Protein AF-A0A529VJQ7-F1 (afdb_monomer)

Structure (mmCIF, N/CA/C/O backbone):
data_AF-A0A529VJQ7-F1
#
_entry.id   AF-A0A529VJQ7-F1
#
loop_
_atom_site.group_PDB
_atom_site.id
_atom_site.type_symbol
_atom_site.label_atom_id
_atom_site.label_alt_id
_atom_site.label_comp_id
_atom_site.label_asym_id
_atom_site.label_entity_id
_atom_site.label_seq_id
_atom_site.pdbx_PDB_ins_code
_atom_site.Cartn_x
_atom_site.Cartn_y
_atom_site.Cartn_z
_atom_site.occupancy
_atom_site.B_iso_or_equiv
_atom_site.auth_seq_id
_atom_site.auth_comp_id
_atom_site.auth_asym_id
_atom_site.auth_atom_id
_atom_site.pdbx_PDB_model_num
ATOM 1 N N . ALA A 1 1 ? -19.675 -14.697 10.719 1.00 49.12 1 ALA A N 1
ATOM 2 C CA . ALA A 1 1 ? -18.270 -15.157 10.711 1.00 49.12 1 ALA A CA 1
ATOM 3 C C . ALA A 1 1 ? -17.937 -16.164 11.834 1.00 49.12 1 ALA A C 1
ATOM 5 O O . ALA A 1 1 ? -16.767 -16.364 12.108 1.00 49.12 1 ALA A O 1
ATOM 6 N N . ALA A 1 2 ? -18.921 -16.845 12.448 1.00 39.25 2 ALA A N 1
ATOM 7 C CA . ALA A 1 2 ? -18.673 -17.761 13.577 1.00 39.25 2 ALA A CA 1
ATOM 8 C C . ALA A 1 2 ? -19.397 -19.122 13.472 1.00 39.25 2 ALA A C 1
ATOM 10 O O . ALA A 1 2 ? -19.436 -19.858 14.447 1.00 39.25 2 ALA A O 1
ATOM 11 N N . LEU A 1 3 ? -19.986 -19.471 12.319 1.00 45.88 3 LEU A N 1
ATOM 12 C CA . LEU A 1 3 ? -20.864 -20.651 12.215 1.00 45.88 3 LEU A CA 1
ATOM 13 C C . LEU A 1 3 ? -20.315 -21.818 11.373 1.00 45.88 3 LEU A C 1
ATOM 15 O O . LEU A 1 3 ? -20.955 -22.857 11.343 1.00 45.88 3 LEU A O 1
ATOM 19 N N . ASN A 1 4 ? -19.139 -21.699 10.738 1.00 50.97 4 ASN A N 1
ATOM 20 C CA . ASN A 1 4 ? -18.589 -22.745 9.849 1.00 50.97 4 ASN A CA 1
ATOM 21 C C . ASN A 1 4 ? -17.129 -23.136 10.154 1.00 50.97 4 ASN A C 1
ATOM 23 O O . ASN A 1 4 ? -16.397 -23.574 9.267 1.00 50.97 4 ASN A O 1
ATOM 27 N N . LEU A 1 5 ? -16.706 -23.009 11.414 1.00 40.88 5 LEU A N 1
ATOM 28 C CA . LEU A 1 5 ? -15.399 -23.491 11.862 1.00 40.88 5 LEU A CA 1
ATOM 29 C C . LEU A 1 5 ? -15.312 -25.022 11.641 1.00 40.88 5 LEU A C 1
ATOM 31 O O . LEU A 1 5 ? -16.158 -25.744 12.162 1.00 40.88 5 LEU A O 1
ATOM 35 N N . ASN A 1 6 ? -14.292 -25.497 10.906 1.00 50.16 6 ASN A N 1
ATOM 36 C CA . ASN A 1 6 ? -13.908 -26.910 10.640 1.00 50.16 6 ASN A CA 1
ATOM 37 C C . ASN A 1 6 ? -14.260 -27.559 9.287 1.00 50.16 6 ASN A C 1
ATOM 39 O O . ASN A 1 6 ? -14.070 -28.770 9.146 1.00 50.16 6 ASN A O 1
ATOM 43 N N . ARG A 1 7 ? -14.665 -26.831 8.238 1.00 58.25 7 ARG A N 1
ATOM 44 C CA . ARG A 1 7 ? -14.639 -27.463 6.901 1.00 58.25 7 ARG A CA 1
ATOM 45 C C . ARG A 1 7 ? -13.191 -27.620 6.409 1.00 58.25 7 ARG A C 1
ATOM 47 O O . ARG A 1 7 ? -12.420 -26.669 6.521 1.00 58.25 7 ARG A O 1
ATOM 54 N N . PRO A 1 8 ? -12.807 -28.768 5.810 1.00 57.97 8 PRO A N 1
ATOM 55 C CA . PRO A 1 8 ? -11.475 -28.942 5.225 1.00 57.97 8 PRO A CA 1
ATOM 56 C C . PRO A 1 8 ? -11.199 -27.887 4.151 1.00 57.97 8 PRO A C 1
ATOM 58 O O . PRO A 1 8 ? -10.070 -27.440 4.024 1.00 57.97 8 PRO A O 1
ATOM 61 N N . LEU A 1 9 ? -12.239 -27.407 3.461 1.00 62.97 9 LEU A N 1
ATOM 62 C CA . LEU A 1 9 ? -12.174 -26.250 2.567 1.00 62.97 9 LEU A CA 1
ATOM 63 C C . LEU A 1 9 ? -11.726 -24.973 3.278 1.00 62.97 9 LEU A C 1
ATOM 65 O O . LEU A 1 9 ? -10.834 -24.299 2.787 1.00 62.97 9 LEU A O 1
ATOM 69 N N . ASP A 1 10 ? -12.287 -24.664 4.445 1.00 56.00 10 ASP A N 1
ATOM 70 C CA . ASP A 1 10 ? -11.915 -23.468 5.205 1.00 56.00 10 ASP A CA 1
ATOM 71 C C . ASP A 1 10 ? -10.480 -23.595 5.731 1.00 56.00 10 ASP A C 1
ATOM 73 O O . ASP A 1 10 ? -9.709 -22.642 5.713 1.00 56.00 10 ASP A O 1
ATOM 77 N N . ARG A 1 11 ? -10.064 -24.818 6.088 1.00 59.78 11 ARG A N 1
ATOM 78 C CA . ARG A 1 11 ? -8.685 -25.127 6.480 1.00 59.78 11 ARG A CA 1
ATOM 79 C C . ARG A 1 11 ? -7.705 -25.068 5.309 1.00 59.78 11 ARG A C 1
ATOM 81 O O . ARG A 1 11 ? -6.598 -24.601 5.517 1.00 59.78 11 ARG A O 1
ATOM 88 N N . ILE A 1 12 ? -8.094 -25.483 4.103 1.00 65.06 12 ILE A N 1
ATOM 89 C CA . ILE A 1 12 ? -7.295 -25.365 2.871 1.00 65.06 12 ILE A CA 1
ATOM 90 C C . ILE A 1 12 ? -7.207 -23.906 2.425 1.00 65.06 12 ILE A C 1
ATOM 92 O O . ILE A 1 12 ? -6.145 -23.472 2.003 1.00 65.06 12 ILE A O 1
ATOM 96 N N . ILE A 1 13 ? -8.278 -23.125 2.561 1.00 63.88 13 ILE A N 1
ATOM 97 C CA . ILE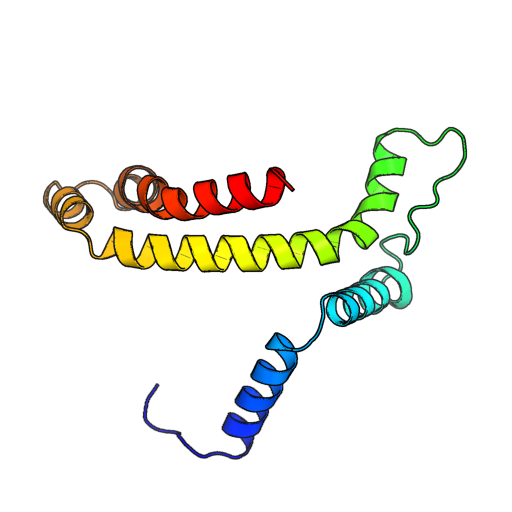 A 1 13 ? -8.271 -21.686 2.274 1.00 63.88 13 ILE A CA 1
ATOM 98 C C . ILE A 1 13 ? -7.407 -20.949 3.303 1.00 63.88 13 ILE A C 1
ATOM 100 O O . ILE A 1 13 ? -6.604 -20.101 2.931 1.00 63.88 13 ILE A O 1
ATOM 104 N N . SER A 1 14 ? -7.499 -21.321 4.581 1.00 58.25 14 SER A N 1
ATOM 105 C CA . SER A 1 14 ? -6.671 -20.762 5.655 1.00 58.25 14 SER A CA 1
ATOM 106 C C . SER A 1 14 ? -5.204 -21.173 5.522 1.00 58.25 14 SER A C 1
ATOM 108 O O . SER A 1 14 ? -4.335 -20.323 5.629 1.00 58.25 14 SER A O 1
ATOM 110 N N . LEU A 1 15 ? -4.901 -22.450 5.256 1.00 57.81 15 LEU A N 1
ATOM 111 C CA . LEU A 1 15 ? -3.535 -22.956 5.055 1.00 57.81 15 LEU A CA 1
ATOM 112 C C . LEU A 1 15 ? -2.941 -22.476 3.734 1.00 57.81 15 LEU A C 1
ATOM 114 O O . LEU A 1 15 ? -1.763 -22.147 3.691 1.00 57.81 15 LEU A O 1
ATOM 118 N N . GLY A 1 16 ? -3.737 -22.388 2.672 1.00 61.81 16 GLY A N 1
ATOM 119 C CA . GLY A 1 16 ? -3.344 -21.780 1.405 1.00 61.81 16 GLY A CA 1
ATOM 120 C C . GLY A 1 16 ? -3.073 -20.290 1.584 1.00 61.81 16 GLY A C 1
ATOM 121 O O . GLY A 1 16 ? -2.028 -19.811 1.168 1.00 61.81 16 GLY A O 1
ATOM 122 N N . GLY A 1 17 ? -3.938 -19.572 2.303 1.00 57.75 17 GLY A N 1
ATOM 123 C CA . GLY A 1 17 ? -3.743 -18.167 2.666 1.00 57.75 17 GLY A CA 1
ATOM 124 C C . GLY A 1 17 ? -2.528 -17.939 3.571 1.00 57.75 17 GLY A C 1
ATOM 125 O O . GLY A 1 17 ? -1.783 -16.986 3.362 1.00 57.75 17 GLY A O 1
ATOM 126 N N . LEU A 1 18 ? -2.270 -18.847 4.518 1.00 54.09 18 LEU A N 1
ATOM 127 C CA . LEU A 1 18 ? -1.064 -18.842 5.348 1.00 54.09 18 LEU A CA 1
ATOM 128 C C . LEU A 1 18 ? 0.189 -19.156 4.521 1.00 54.09 18 LEU A C 1
ATOM 130 O O . LEU A 1 18 ? 1.225 -18.523 4.709 1.00 54.09 18 LEU A O 1
ATOM 134 N N . SER A 1 19 ? 0.081 -20.064 3.550 1.00 55.31 19 SER A N 1
ATOM 135 C CA . SER A 1 19 ? 1.148 -20.336 2.583 1.00 55.31 19 SER A CA 1
ATOM 136 C C . SER A 1 19 ? 1.426 -19.105 1.726 1.00 55.31 19 SER A C 1
ATOM 138 O O . SER A 1 19 ? 2.583 -18.832 1.460 1.00 55.31 19 SER A O 1
ATOM 140 N N . VAL A 1 20 ? 0.405 -18.307 1.384 1.00 53.22 20 VAL A N 1
ATOM 141 C CA . VAL A 1 20 ? 0.529 -17.011 0.684 1.00 53.22 20 VAL A CA 1
ATOM 142 C C . VAL A 1 20 ? 1.175 -15.932 1.555 1.00 53.22 20 VAL A C 1
ATOM 144 O O . VAL A 1 20 ? 1.926 -15.119 1.031 1.00 53.22 20 VAL A O 1
ATOM 147 N N . THR A 1 21 ? 0.985 -15.938 2.878 1.00 52.47 21 THR A N 1
ATOM 148 C CA . THR A 1 21 ? 1.810 -15.096 3.769 1.00 52.47 21 THR A CA 1
ATOM 149 C C . THR A 1 21 ? 3.265 -15.555 3.862 1.00 52.47 21 THR A C 1
ATOM 151 O O . THR A 1 21 ? 4.115 -14.746 4.218 1.00 52.47 21 THR A O 1
ATOM 154 N N . VAL A 1 22 ? 3.556 -16.817 3.530 1.00 53.09 22 VAL A N 1
ATOM 155 C CA . VAL A 1 22 ? 4.923 -17.346 3.406 1.00 53.09 22 VAL A CA 1
ATOM 156 C C . VAL A 1 22 ? 5.443 -17.243 1.970 1.00 53.09 22 VAL A C 1
ATOM 158 O O . VAL A 1 22 ? 6.654 -17.323 1.796 1.00 53.09 22 VAL A O 1
ATOM 161 N N . LEU A 1 23 ? 4.578 -17.039 0.960 1.00 60.88 23 LEU A N 1
ATOM 162 C CA . LEU A 1 23 ? 4.973 -16.906 -0.443 1.00 60.88 23 LEU A CA 1
ATOM 163 C C . LEU A 1 23 ? 5.929 -15.717 -0.543 1.00 60.88 23 LEU A C 1
ATOM 165 O O . LEU A 1 23 ? 5.490 -14.567 -0.446 1.00 60.88 23 LEU A O 1
ATOM 169 N N . PRO A 1 24 ? 7.236 -15.984 -0.705 1.00 67.50 24 PRO A N 1
ATOM 170 C CA . PRO A 1 24 ? 8.240 -14.943 -0.677 1.00 67.50 24 PRO A CA 1
ATOM 171 C C . PRO A 1 24 ? 7.986 -13.994 -1.840 1.00 67.50 24 PRO A C 1
ATOM 173 O O . PRO A 1 24 ? 7.426 -14.396 -2.861 1.00 67.50 24 PRO A O 1
ATOM 176 N N . GLU A 1 25 ? 8.448 -12.756 -1.716 1.00 67.00 25 GLU A N 1
ATOM 177 C CA . GLU A 1 25 ? 8.448 -11.740 -2.775 1.00 67.00 25 GLU A CA 1
ATOM 178 C C . GLU A 1 25 ? 8.742 -12.312 -4.179 1.00 67.00 25 GLU A C 1
ATOM 180 O O . GLU A 1 25 ? 8.080 -11.968 -5.160 1.00 67.00 25 GLU A O 1
ATOM 185 N N . PHE A 1 26 ? 9.659 -13.278 -4.247 1.00 71.50 26 PHE A N 1
ATOM 186 C CA . PHE A 1 26 ? 10.008 -14.048 -5.435 1.00 71.50 26 PHE A CA 1
ATOM 187 C C . PHE A 1 26 ? 8.821 -14.712 -6.161 1.00 71.50 26 PHE A C 1
ATOM 189 O O . PHE A 1 26 ? 8.756 -14.660 -7.387 1.00 71.50 26 PHE A O 1
ATOM 196 N N . VAL A 1 27 ? 7.860 -15.313 -5.453 1.00 81.06 27 VAL A N 1
ATOM 197 C CA . VAL A 1 27 ? 6.721 -16.008 -6.084 1.00 81.06 27 VAL A CA 1
ATOM 198 C C . VAL A 1 27 ? 5.736 -15.012 -6.682 1.00 81.06 27 VAL A C 1
ATOM 200 O O . VAL A 1 27 ? 5.296 -15.195 -7.816 1.00 81.06 27 VAL A O 1
ATOM 203 N N . THR A 1 28 ? 5.441 -13.924 -5.966 1.00 80.31 28 THR A N 1
ATOM 204 C CA . THR A 1 28 ? 4.644 -12.815 -6.511 1.00 80.31 28 THR A CA 1
ATOM 205 C C . THR A 1 28 ? 5.322 -12.231 -7.749 1.00 80.31 28 THR A C 1
ATOM 207 O O . THR A 1 28 ? 4.660 -12.000 -8.761 1.00 80.31 28 THR A O 1
ATOM 210 N N . GLY A 1 29 ? 6.650 -12.081 -7.712 1.00 84.62 29 GLY A N 1
ATOM 211 C CA . GLY A 1 29 ? 7.453 -11.690 -8.868 1.00 84.62 29 GLY A CA 1
ATOM 212 C C . GLY A 1 29 ? 7.298 -12.634 -10.059 1.00 84.62 29 GLY A C 1
ATOM 213 O O . GLY A 1 29 ? 6.990 -12.180 -11.159 1.00 84.62 29 GLY A O 1
ATOM 214 N N . ILE A 1 30 ? 7.426 -13.948 -9.846 1.00 86.69 30 ILE A N 1
ATOM 215 C CA . ILE A 1 30 ? 7.234 -14.950 -10.905 1.00 86.69 30 ILE A CA 1
A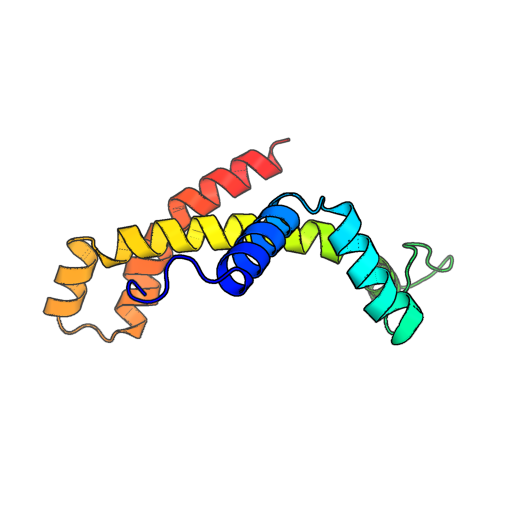TOM 216 C C . ILE A 1 30 ? 5.830 -14.863 -11.500 1.00 86.69 30 ILE A C 1
ATOM 218 O O . ILE A 1 30 ? 5.692 -14.865 -12.720 1.00 86.69 30 ILE A O 1
ATOM 222 N N . ILE A 1 31 ? 4.788 -14.773 -10.671 1.00 88.38 31 ILE A N 1
ATOM 223 C CA . ILE A 1 31 ? 3.401 -14.701 -11.150 1.00 88.38 31 ILE A CA 1
ATOM 224 C C . ILE A 1 31 ? 3.203 -13.466 -12.034 1.00 88.38 31 ILE A C 1
ATOM 226 O O . ILE A 1 31 ? 2.636 -13.573 -13.122 1.00 88.38 31 ILE A O 1
ATOM 230 N N . LEU A 1 32 ? 3.711 -12.306 -11.609 1.00 87.94 32 LEU A N 1
ATOM 231 C CA . LEU A 1 32 ? 3.642 -11.080 -12.404 1.00 87.94 32 LEU A CA 1
ATOM 232 C C . LEU A 1 32 ? 4.398 -11.215 -13.729 1.00 87.94 32 LEU A C 1
ATOM 234 O O . LEU A 1 32 ? 3.875 -10.809 -14.767 1.00 87.94 32 LEU A O 1
ATOM 238 N N . ILE A 1 33 ? 5.584 -11.827 -13.717 1.00 89.00 33 ILE A N 1
ATOM 239 C CA . ILE A 1 33 ? 6.363 -12.097 -14.932 1.00 89.00 33 ILE A CA 1
ATOM 240 C C . ILE A 1 33 ? 5.602 -13.030 -15.878 1.00 89.00 33 ILE A C 1
ATOM 242 O O . ILE A 1 33 ? 5.521 -12.754 -17.074 1.00 89.00 33 ILE A O 1
ATOM 246 N N . LEU A 1 34 ? 5.011 -14.112 -15.368 1.00 89.19 34 LEU A N 1
ATOM 247 C CA . LEU A 1 34 ? 4.259 -15.065 -16.182 1.00 89.19 34 LEU A CA 1
ATOM 248 C C . LEU A 1 34 ? 3.042 -14.406 -16.832 1.00 89.19 34 LEU A C 1
ATOM 250 O O . LEU A 1 34 ? 2.832 -14.553 -18.034 1.00 89.19 34 LEU A O 1
ATOM 254 N N . ILE A 1 35 ? 2.273 -13.634 -16.067 1.00 90.75 35 ILE A N 1
ATOM 255 C CA . ILE A 1 35 ? 1.065 -12.984 -16.573 1.00 90.75 35 ILE A CA 1
ATOM 256 C C . ILE A 1 35 ? 1.436 -11.859 -17.543 1.00 90.75 35 ILE A C 1
ATOM 258 O O . ILE A 1 35 ? 1.069 -11.908 -18.714 1.00 90.75 35 ILE A O 1
ATOM 262 N N . PHE A 1 36 ? 2.180 -10.851 -17.090 1.00 90.56 36 PHE A N 1
ATOM 263 C CA . PHE A 1 36 ? 2.391 -9.622 -17.861 1.00 90.56 36 PHE A CA 1
ATOM 264 C C . PHE A 1 36 ? 3.545 -9.711 -18.860 1.00 90.56 36 PHE A C 1
ATOM 266 O O . PHE A 1 36 ? 3.500 -9.053 -19.899 1.00 90.56 36 PHE A O 1
ATOM 273 N N . GLY A 1 37 ? 4.557 -10.527 -18.569 1.00 88.00 37 GLY A N 1
ATOM 274 C CA . GLY A 1 37 ? 5.723 -10.712 -19.429 1.00 88.00 37 GLY A CA 1
ATOM 275 C C . GLY A 1 37 ? 5.568 -11.844 -20.442 1.00 88.00 37 GLY A C 1
ATOM 276 O O . GLY A 1 37 ? 5.918 -11.670 -21.606 1.00 88.00 37 GLY A O 1
ATOM 277 N N . VAL A 1 38 ? 5.027 -12.997 -20.031 1.00 89.25 38 VAL A N 1
ATOM 278 C CA . VAL A 1 38 ? 4.979 -14.199 -20.887 1.00 89.25 38 VAL A CA 1
ATOM 279 C C . VAL A 1 38 ? 3.643 -14.348 -21.610 1.00 89.25 38 VAL A C 1
ATOM 281 O O . VAL A 1 38 ? 3.632 -14.507 -22.832 1.00 89.25 38 VAL A O 1
ATOM 284 N N . TRP A 1 39 ? 2.525 -14.306 -20.882 1.00 90.19 39 TRP A N 1
ATOM 285 C CA . TRP A 1 39 ? 1.196 -14.545 -21.451 1.00 90.19 39 TRP A CA 1
ATOM 286 C C . TRP A 1 39 ? 0.661 -13.324 -22.195 1.00 90.19 39 TRP A C 1
ATOM 288 O O . TRP A 1 39 ? 0.347 -13.422 -23.377 1.00 90.19 39 TRP A O 1
ATOM 298 N N . LEU A 1 40 ? 0.587 -12.171 -21.525 1.00 90.12 40 LEU A N 1
ATOM 299 C CA . LEU A 1 40 ? 0.069 -10.938 -22.124 1.00 90.12 40 LEU A CA 1
ATOM 300 C C . LEU A 1 40 ? 1.116 -10.236 -23.000 1.00 90.12 40 LEU A C 1
ATOM 302 O O . LEU A 1 40 ? 0.743 -9.522 -23.927 1.00 90.12 40 LEU A O 1
ATOM 306 N N . ARG A 1 41 ? 2.415 -10.434 -22.720 1.00 86.44 41 ARG A N 1
ATOM 307 C CA . ARG A 1 41 ? 3.544 -9.739 -23.379 1.00 86.44 41 ARG A CA 1
ATOM 308 C C . ARG A 1 41 ? 3.401 -8.212 -23.371 1.00 86.44 41 ARG A C 1
ATOM 310 O O . ARG A 1 41 ? 3.837 -7.525 -24.292 1.00 86.44 41 ARG A O 1
ATOM 317 N N . TRP A 1 42 ? 2.764 -7.689 -22.330 1.00 86.81 42 TRP A N 1
ATOM 318 C CA . TRP A 1 42 ? 2.512 -6.263 -22.153 1.00 86.81 42 TRP A CA 1
ATOM 319 C C . TRP A 1 42 ? 3.682 -5.530 -21.537 1.00 86.81 42 TRP A C 1
ATOM 321 O O . TRP A 1 42 ? 3.752 -4.323 -21.687 1.00 86.81 42 TRP A O 1
ATOM 331 N N . LEU A 1 43 ? 4.554 -6.209 -20.797 1.00 89.19 43 LEU A N 1
ATOM 332 C CA . LEU A 1 43 ? 5.659 -5.553 -20.114 1.00 89.19 43 LEU A CA 1
ATOM 333 C C . LEU A 1 43 ? 6.955 -6.349 -20.293 1.00 89.19 43 LEU A C 1
ATOM 335 O O . LEU A 1 43 ? 6.929 -7.582 -20.281 1.00 89.19 43 LEU A O 1
ATOM 339 N N . PRO A 1 44 ? 8.097 -5.666 -20.455 1.00 85.31 44 PRO A N 1
ATOM 340 C CA . PRO A 1 44 ? 9.387 -6.325 -20.573 1.00 85.31 44 PRO A CA 1
ATOM 341 C C . PRO A 1 44 ? 9.792 -6.954 -19.237 1.00 85.31 44 PRO A C 1
ATOM 343 O O . PRO A 1 44 ? 9.613 -6.375 -18.169 1.00 85.31 44 PRO A O 1
ATOM 346 N N . ILE A 1 45 ? 10.356 -8.158 -19.317 1.00 85.81 45 ILE A N 1
ATOM 347 C CA . ILE A 1 45 ? 10.748 -8.949 -18.142 1.00 85.81 45 ILE A CA 1
ATOM 348 C C . ILE A 1 45 ? 12.068 -8.450 -17.552 1.00 85.81 45 ILE A C 1
ATOM 350 O O . ILE A 1 45 ? 12.250 -8.446 -16.338 1.00 85.81 45 ILE A O 1
ATOM 354 N N . ALA A 1 46 ? 12.983 -8.012 -18.415 1.00 83.75 46 ALA A N 1
ATOM 355 C CA . ALA A 1 46 ? 14.276 -7.484 -18.016 1.00 83.75 46 ALA A CA 1
ATOM 356 C C . ALA A 1 46 ? 14.294 -5.960 -18.138 1.00 83.75 46 ALA A C 1
ATOM 358 O O . ALA A 1 46 ? 13.850 -5.400 -19.142 1.00 83.75 46 ALA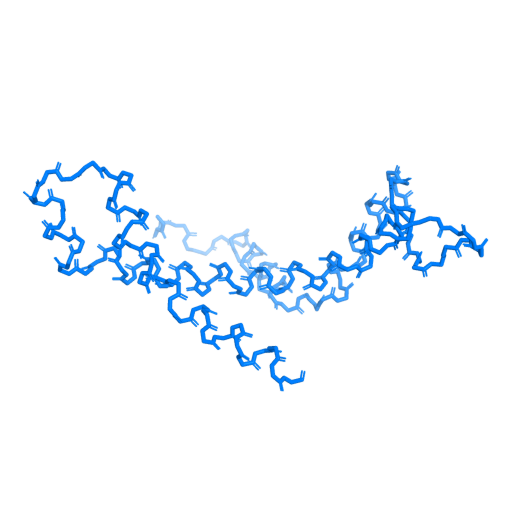 A O 1
ATOM 359 N N . ALA A 1 47 ? 14.921 -5.306 -17.161 1.00 83.50 47 ALA A N 1
ATOM 360 C CA . ALA A 1 47 ? 15.253 -3.884 -17.190 1.00 83.50 47 ALA A CA 1
ATOM 361 C C . ALA A 1 47 ? 16.423 -3.590 -18.158 1.00 83.50 47 ALA A C 1
ATOM 363 O O . ALA A 1 47 ? 17.413 -2.968 -17.787 1.00 83.50 47 ALA A O 1
ATOM 364 N N . SER A 1 48 ? 16.349 -4.093 -19.393 1.00 86.31 48 SER A N 1
ATOM 365 C CA . SER A 1 48 ? 17.366 -3.900 -20.429 1.00 86.31 48 SER A CA 1
ATOM 366 C C . SER A 1 48 ? 16.759 -3.130 -21.592 1.00 86.31 48 SER A C 1
ATOM 368 O O . SER A 1 48 ? 16.080 -3.701 -22.442 1.00 86.31 48 SER A O 1
ATOM 370 N N . TRP A 1 49 ? 16.970 -1.816 -21.602 1.00 87.31 49 TRP A N 1
ATOM 371 C CA . TRP A 1 49 ? 16.510 -0.930 -22.670 1.00 87.31 49 TRP A CA 1
ATOM 372 C C . TRP A 1 49 ? 17.624 -0.652 -23.700 1.00 87.31 49 TRP A C 1
ATOM 374 O O . TRP A 1 49 ? 18.811 -0.712 -23.365 1.00 87.31 49 TRP A O 1
ATOM 384 N N . PRO A 1 50 ? 17.276 -0.303 -24.955 1.00 87.88 50 PRO A N 1
ATOM 385 C CA . PRO A 1 50 ? 18.256 0.060 -25.980 1.00 87.88 50 PRO A CA 1
ATOM 386 C C . PRO A 1 50 ? 19.100 1.292 -25.612 1.00 87.88 50 PRO A C 1
ATOM 388 O O . PRO A 1 50 ? 18.618 2.234 -24.976 1.00 87.88 50 PRO A O 1
ATOM 391 N N . LYS A 1 51 ? 20.360 1.331 -26.070 1.00 84.44 51 LYS A N 1
ATOM 392 C CA . LYS A 1 51 ? 21.219 2.521 -25.931 1.00 84.44 51 LYS A CA 1
ATOM 393 C C . LYS A 1 51 ? 20.583 3.702 -26.676 1.00 84.44 51 LYS A C 1
ATOM 395 O O . LYS A 1 51 ? 20.248 3.575 -27.848 1.00 84.44 51 LYS A O 1
ATOM 400 N N . GLY A 1 52 ? 20.412 4.832 -25.989 1.00 87.88 52 GLY A N 1
ATOM 401 C CA . GLY A 1 52 ? 19.715 6.011 -26.521 1.00 87.88 52 GLY A CA 1
ATOM 402 C C . GLY A 1 52 ? 18.198 6.029 -26.286 1.00 87.88 52 GLY A C 1
ATOM 403 O O . GLY A 1 52 ? 17.525 6.928 -26.780 1.00 87.88 52 GLY A O 1
ATOM 404 N N . ALA A 1 53 ? 17.644 5.072 -25.532 1.00 84.88 53 ALA A N 1
ATOM 405 C CA . ALA A 1 53 ? 16.232 5.089 -25.155 1.00 84.88 53 ALA A CA 1
ATOM 406 C C . ALA A 1 53 ? 15.873 6.352 -24.351 1.00 84.88 53 ALA A C 1
ATOM 408 O O . ALA A 1 53 ? 16.568 6.705 -23.395 1.00 84.88 53 ALA A O 1
ATOM 409 N N . GLY A 1 54 ? 14.765 7.000 -24.721 1.00 90.00 54 GLY A N 1
ATOM 410 C CA . GLY A 1 54 ? 14.225 8.153 -24.001 1.00 90.00 54 GLY A CA 1
ATOM 411 C C . GLY A 1 54 ? 13.663 7.787 -22.623 1.00 90.00 54 GLY A C 1
ATOM 412 O O . GLY A 1 54 ? 13.407 6.619 -22.327 1.00 90.00 54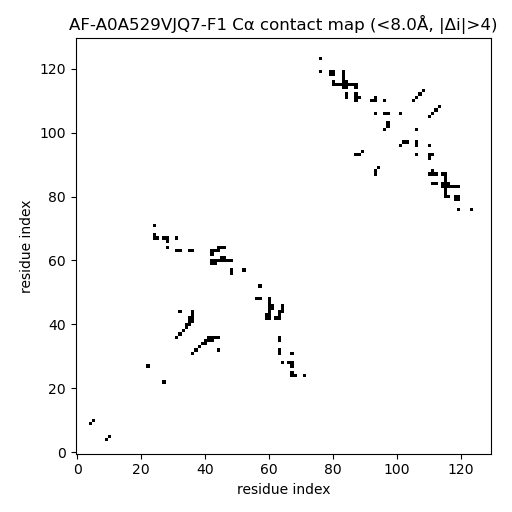 GLY A O 1
ATOM 413 N N . PHE A 1 55 ? 13.425 8.802 -21.789 1.00 88.94 55 PHE A N 1
ATOM 414 C CA . PHE A 1 55 ? 12.984 8.645 -20.395 1.00 88.94 55 PHE A CA 1
ATOM 415 C C . PHE A 1 55 ? 11.747 7.742 -20.229 1.00 88.94 55 PHE A C 1
ATOM 417 O O . PHE A 1 55 ? 11.749 6.822 -19.415 1.00 88.94 55 PHE A O 1
ATOM 424 N N . PHE A 1 56 ? 10.704 7.947 -21.039 1.00 91.38 56 PHE A N 1
ATOM 425 C CA . PHE A 1 56 ? 9.474 7.148 -20.956 1.00 91.38 56 PHE A CA 1
ATOM 426 C C . PHE A 1 56 ? 9.688 5.678 -21.330 1.00 91.38 56 PHE A C 1
ATOM 428 O O . PHE A 1 56 ? 9.092 4.792 -20.721 1.00 91.38 56 PHE A O 1
ATOM 435 N N . THR A 1 57 ? 10.571 5.409 -22.295 1.00 88.62 57 THR A N 1
ATOM 436 C CA . THR A 1 57 ? 10.948 4.042 -22.657 1.00 88.62 57 THR A CA 1
ATOM 437 C C . THR A 1 57 ? 11.694 3.385 -21.504 1.00 88.62 57 THR A C 1
ATOM 439 O O . THR A 1 57 ? 11.379 2.260 -21.153 1.00 88.62 57 THR A O 1
ATOM 442 N N . GLN A 1 58 ? 12.626 4.084 -20.855 1.00 88.56 58 GLN A N 1
ATOM 443 C CA . GLN A 1 58 ? 13.332 3.543 -19.689 1.00 88.56 58 GLN A CA 1
ATOM 444 C C . GLN A 1 58 ? 12.363 3.211 -18.546 1.00 88.56 58 GLN A C 1
ATOM 446 O O . GLN A 1 58 ? 12.431 2.120 -17.986 1.00 88.56 58 GLN A O 1
ATOM 451 N N . LEU A 1 59 ? 11.406 4.103 -18.258 1.00 89.00 59 LEU A N 1
ATOM 452 C CA . LEU A 1 59 ? 10.395 3.870 -17.227 1.00 89.00 59 LEU A CA 1
ATOM 453 C C . LEU A 1 59 ? 9.557 2.623 -17.526 1.00 89.00 59 LEU A C 1
ATOM 455 O O . LEU A 1 59 ? 9.394 1.785 -16.647 1.00 89.00 59 LEU A O 1
ATOM 459 N N . TYR A 1 60 ? 9.094 2.454 -18.768 1.00 89.44 60 TYR A N 1
ATOM 460 C CA . TYR A 1 60 ? 8.336 1.272 -19.190 1.00 89.44 60 TYR A CA 1
ATOM 461 C C . TYR A 1 60 ? 9.092 -0.044 -18.945 1.00 89.44 60 TYR A C 1
ATOM 463 O O . TYR A 1 60 ? 8.484 -1.033 -18.534 1.00 89.44 60 TYR A O 1
ATOM 471 N N . TYR A 1 61 ? 10.420 -0.045 -19.112 1.00 91.12 61 TYR A N 1
ATOM 472 C CA . TYR A 1 61 ? 11.260 -1.219 -18.845 1.00 91.12 61 TYR A CA 1
ATOM 473 C C . TYR A 1 61 ? 11.451 -1.529 -17.356 1.00 91.12 61 TYR A C 1
ATOM 475 O O . TYR A 1 61 ? 11.818 -2.647 -17.000 1.00 91.12 61 TYR A O 1
ATOM 483 N N . LEU A 1 62 ? 11.170 -0.561 -16.485 1.00 90.50 62 LEU A N 1
ATOM 484 C CA . LEU A 1 62 ? 11.293 -0.691 -15.036 1.00 90.50 62 LEU A CA 1
ATOM 485 C C . LEU A 1 62 ? 9.971 -1.033 -14.343 1.00 90.50 62 LEU A C 1
ATOM 487 O O . LEU A 1 62 ? 10.001 -1.446 -13.185 1.00 90.50 62 LEU A O 1
ATOM 491 N N . ILE A 1 63 ? 8.822 -0.917 -15.019 1.00 91.19 63 ILE A N 1
ATOM 492 C CA . ILE A 1 63 ? 7.506 -1.167 -14.405 1.00 91.19 63 ILE A CA 1
ATOM 493 C C . ILE A 1 63 ? 7.412 -2.601 -13.876 1.00 91.19 63 ILE A C 1
ATOM 495 O O . ILE A 1 63 ? 7.140 -2.800 -12.696 1.00 91.19 63 ILE A O 1
ATOM 499 N N . LEU A 1 64 ? 7.659 -3.610 -14.716 1.00 89.06 64 LEU A N 1
ATOM 500 C CA . LEU A 1 64 ? 7.488 -5.003 -14.293 1.00 89.06 64 LEU A CA 1
ATOM 501 C C . LEU A 1 64 ? 8.483 -5.438 -13.209 1.00 89.06 64 LEU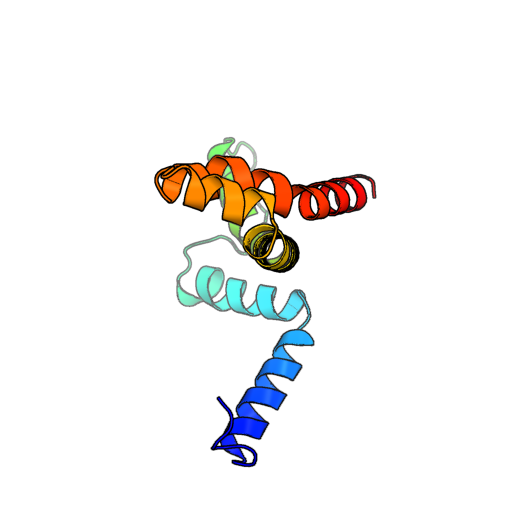 A C 1
ATOM 503 O O . LEU A 1 64 ? 8.036 -6.049 -12.243 1.00 89.06 64 LEU A O 1
ATOM 507 N N . PRO A 1 65 ? 9.787 -5.114 -13.297 1.00 86.25 65 PRO A N 1
ATOM 508 C CA . PRO A 1 65 ? 10.744 -5.484 -12.254 1.00 86.25 65 PRO A CA 1
ATOM 509 C C . PRO A 1 65 ? 10.514 -4.763 -10.919 1.00 86.25 65 PRO A C 1
ATOM 511 O O . PRO A 1 65 ? 10.848 -5.308 -9.872 1.00 86.25 65 PRO A O 1
ATOM 514 N N . SER A 1 66 ? 9.944 -3.551 -10.932 1.00 89.31 66 SER A N 1
ATOM 515 C CA . SER A 1 66 ? 9.672 -2.779 -9.707 1.00 89.31 66 SER A CA 1
ATOM 516 C C . SER A 1 66 ? 8.323 -3.100 -9.058 1.00 89.31 66 SER A C 1
ATOM 518 O O . SER A 1 66 ? 8.160 -2.894 -7.856 1.00 89.31 66 SER A O 1
ATOM 520 N N . LEU A 1 67 ? 7.360 -3.635 -9.814 1.00 89.00 67 LEU A N 1
ATOM 521 C CA . LEU A 1 67 ? 6.027 -3.980 -9.311 1.00 89.00 67 LEU A CA 1
ATOM 522 C C . LEU A 1 67 ? 6.030 -4.949 -8.112 1.00 89.00 67 LEU A C 1
ATOM 524 O O . LEU A 1 67 ? 5.293 -4.680 -7.165 1.00 89.00 67 LEU A O 1
ATOM 528 N N . PRO A 1 68 ? 6.821 -6.041 -8.092 1.00 85.12 68 PRO A N 1
ATOM 529 C CA . PRO A 1 68 ? 6.874 -6.949 -6.946 1.00 85.12 68 PRO A CA 1
ATOM 530 C C . PRO A 1 68 ? 7.300 -6.230 -5.660 1.00 85.12 68 PRO A C 1
ATOM 532 O O . PRO A 1 68 ? 6.596 -6.313 -4.654 1.00 85.12 68 PRO A O 1
ATOM 535 N N . LEU A 1 69 ? 8.382 -5.447 -5.730 1.00 84.56 69 LEU A N 1
ATOM 536 C CA . LEU A 1 69 ? 8.884 -4.621 -4.625 1.00 84.56 69 LEU A CA 1
ATOM 537 C C . LEU A 1 69 ? 7.822 -3.623 -4.153 1.00 84.56 69 LEU A C 1
ATOM 539 O O . LEU A 1 69 ? 7.541 -3.501 -2.957 1.00 84.56 69 LEU A O 1
ATOM 543 N N . PHE A 1 70 ? 7.184 -2.936 -5.105 1.00 87.00 70 PHE A N 1
ATOM 544 C CA . PHE A 1 70 ? 6.116 -1.988 -4.819 1.00 87.00 70 PHE A CA 1
ATOM 545 C C . PHE A 1 70 ? 4.939 -2.655 -4.104 1.00 87.00 70 PHE A C 1
ATOM 547 O O . PHE A 1 70 ? 4.450 -2.111 -3.120 1.00 87.00 70 PHE A O 1
ATOM 554 N N . LEU A 1 71 ? 4.488 -3.829 -4.552 1.00 84.81 71 LEU A N 1
ATOM 555 C CA . LEU A 1 71 ? 3.355 -4.531 -3.946 1.00 84.81 71 LEU A CA 1
ATOM 556 C C . LEU A 1 71 ? 3.637 -4.972 -2.510 1.00 84.81 71 LEU A C 1
ATOM 558 O O . LEU A 1 71 ? 2.737 -4.895 -1.673 1.00 84.81 71 LEU A O 1
ATOM 562 N N . VAL A 1 72 ? 4.864 -5.404 -2.213 1.00 81.56 72 VAL A N 1
ATOM 563 C CA . VAL A 1 72 ? 5.269 -5.765 -0.847 1.00 81.56 72 VAL A CA 1
ATOM 564 C C . VAL A 1 72 ? 5.185 -4.544 0.064 1.00 81.56 72 VAL A C 1
ATOM 566 O O . VAL A 1 72 ? 4.490 -4.574 1.085 1.00 81.56 72 VAL A O 1
ATOM 569 N N . LEU A 1 73 ? 5.829 -3.443 -0.334 1.00 82.31 73 LEU A N 1
ATOM 570 C CA . LEU A 1 73 ? 5.822 -2.207 0.442 1.00 82.31 73 LEU A CA 1
ATOM 571 C C . LEU A 1 73 ? 4.403 -1.635 0.572 1.00 82.31 73 LEU A C 1
ATOM 573 O O . LEU A 1 73 ? 3.983 -1.242 1.659 1.00 82.31 73 LEU A O 1
ATOM 577 N N . PHE A 1 74 ? 3.634 -1.644 -0.515 1.00 85.38 74 PHE A N 1
ATOM 578 C CA . PHE A 1 74 ? 2.249 -1.191 -0.537 1.00 85.38 74 PHE A CA 1
ATOM 579 C C . PHE A 1 74 ? 1.367 -2.027 0.390 1.00 85.38 74 PHE A C 1
ATOM 581 O O . PHE A 1 74 ? 0.605 -1.465 1.170 1.00 85.38 74 PHE A O 1
ATOM 588 N N . GLY A 1 75 ? 1.479 -3.358 0.358 1.00 83.69 75 GLY A N 1
ATOM 589 C CA . GLY A 1 75 ? 0.717 -4.248 1.233 1.00 83.69 75 GLY A CA 1
ATOM 590 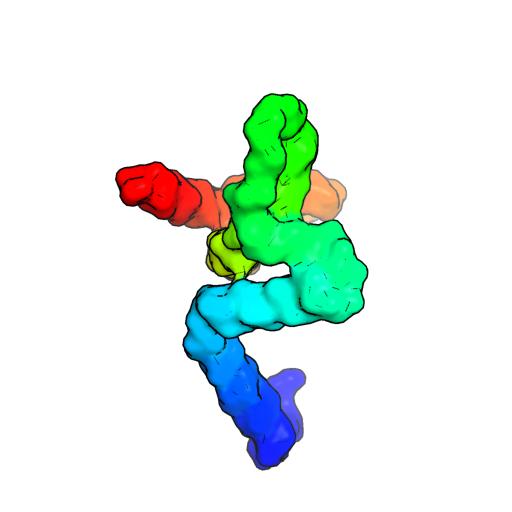C C . GLY A 1 75 ? 1.035 -4.023 2.711 1.00 83.69 75 GLY A C 1
ATOM 591 O O . GLY A 1 75 ? 0.129 -4.016 3.550 1.00 83.69 75 GLY A O 1
ATOM 592 N N . TYR A 1 76 ? 2.307 -3.780 3.028 1.00 82.69 76 TYR A N 1
ATOM 593 C CA . TYR A 1 76 ? 2.744 -3.411 4.369 1.00 82.69 76 TYR A CA 1
ATOM 594 C C . TYR A 1 76 ? 2.141 -2.066 4.816 1.00 82.69 76 TYR A C 1
ATOM 596 O O . TYR A 1 76 ? 1.470 -1.993 5.849 1.00 82.69 76 TYR A O 1
ATOM 604 N N . ILE A 1 77 ? 2.307 -1.018 4.003 1.00 85.00 77 ILE A N 1
ATOM 605 C CA . ILE A 1 77 ? 1.772 0.330 4.249 1.00 85.00 77 ILE A CA 1
ATOM 606 C C . ILE A 1 77 ? 0.248 0.292 4.402 1.00 85.00 77 ILE A C 1
ATOM 608 O O . ILE A 1 77 ? -0.294 0.862 5.345 1.00 85.00 77 ILE A O 1
ATOM 612 N N . ALA A 1 78 ? -0.455 -0.418 3.519 1.00 85.50 78 ALA A N 1
ATOM 613 C CA . ALA A 1 78 ? -1.907 -0.545 3.550 1.00 85.50 78 ALA A CA 1
ATOM 614 C C . ALA A 1 78 ? -2.395 -1.235 4.831 1.00 85.50 78 ALA A C 1
ATOM 616 O O . ALA A 1 78 ? -3.412 -0.835 5.400 1.00 85.50 78 ALA A O 1
ATOM 617 N N . ARG A 1 79 ? -1.667 -2.249 5.317 1.00 83.44 79 ARG A N 1
ATOM 618 C CA . ARG A 1 79 ? -1.976 -2.917 6.588 1.00 83.44 79 ARG A CA 1
ATOM 619 C C . ARG A 1 79 ? -1.804 -1.966 7.771 1.00 83.44 79 ARG A C 1
ATOM 621 O O . ARG A 1 79 ? -2.687 -1.913 8.624 1.00 83.44 79 ARG A O 1
ATOM 628 N N . MET A 1 80 ? -0.718 -1.194 7.791 1.00 85.12 80 MET A N 1
ATOM 629 C CA . MET A 1 80 ? -0.459 -0.214 8.847 1.00 85.12 80 MET A CA 1
ATOM 630 C C . MET A 1 80 ? -1.509 0.900 8.853 1.00 85.12 80 MET A C 1
ATOM 632 O O . MET A 1 80 ? -2.116 1.181 9.886 1.00 85.12 80 MET A O 1
ATOM 636 N N . ALA A 1 81 ? -1.799 1.467 7.680 1.00 86.62 81 ALA A N 1
ATOM 637 C CA . ALA A 1 81 ? -2.829 2.483 7.511 1.00 86.62 81 ALA A CA 1
ATOM 638 C C . ALA A 1 81 ? -4.204 1.958 7.943 1.00 86.62 81 ALA A C 1
ATOM 640 O O . ALA A 1 81 ? -4.953 2.669 8.605 1.00 86.62 81 ALA A O 1
ATOM 641 N N . ARG A 1 82 ? -4.533 0.695 7.637 1.00 85.88 82 ARG A N 1
ATOM 642 C CA . ARG A 1 82 ? -5.774 0.064 8.102 1.00 85.88 82 ARG A CA 1
ATOM 643 C C . ARG A 1 82 ? -5.837 -0.036 9.627 1.00 85.88 82 ARG A C 1
ATOM 645 O O . ARG A 1 82 ? -6.891 0.258 10.179 1.00 85.88 82 ARG A O 1
ATOM 652 N N . SER A 1 83 ? -4.747 -0.427 10.289 1.00 87.50 83 SER A N 1
ATOM 653 C CA . SER A 1 83 ? -4.685 -0.463 11.759 1.00 87.50 83 SER A CA 1
ATOM 654 C C . SER A 1 83 ? -4.939 0.924 12.349 1.00 87.50 83 SER A C 1
ATOM 656 O O . SER A 1 83 ? -5.851 1.094 13.154 1.00 87.50 83 SER A O 1
ATOM 658 N N . GLY A 1 84 ? -4.223 1.938 11.851 1.00 87.81 84 GLY A N 1
ATOM 659 C CA . GLY A 1 84 ? -4.396 3.319 12.300 1.00 87.81 84 GLY A CA 1
ATOM 660 C C . GLY A 1 84 ? -5.797 3.873 12.023 1.00 87.81 84 GLY A C 1
ATOM 661 O O . GLY A 1 84 ? -6.330 4.628 12.827 1.00 87.81 84 GLY A O 1
ATOM 662 N N . MET A 1 85 ? -6.434 3.484 10.912 1.00 90.50 85 MET A N 1
ATOM 663 C CA . MET A 1 85 ? -7.809 3.891 10.592 1.00 90.50 85 MET A CA 1
ATOM 664 C C . MET A 1 85 ? -8.823 3.299 11.572 1.00 90.50 85 MET A C 1
ATOM 666 O O . MET A 1 85 ? -9.774 3.987 11.928 1.00 90.50 85 MET A O 1
ATOM 670 N N . ILE A 1 86 ? -8.635 2.049 12.007 1.00 90.75 86 ILE A N 1
ATOM 671 C CA . ILE A 1 86 ? -9.511 1.404 12.995 1.00 90.75 86 ILE A CA 1
ATOM 672 C C . ILE A 1 86 ? -9.434 2.157 14.327 1.00 90.75 86 ILE A C 1
ATOM 674 O O . ILE A 1 86 ? -10.468 2.549 14.863 1.00 90.75 86 ILE A O 1
ATOM 678 N N . GLU A 1 87 ? -8.222 2.431 14.809 1.00 89.56 87 GLU A N 1
ATOM 679 C CA . GLU A 1 87 ? -7.995 3.191 16.046 1.00 89.56 87 GLU A CA 1
ATOM 680 C C . GLU A 1 87 ? -8.543 4.622 15.947 1.00 89.56 87 GLU A C 1
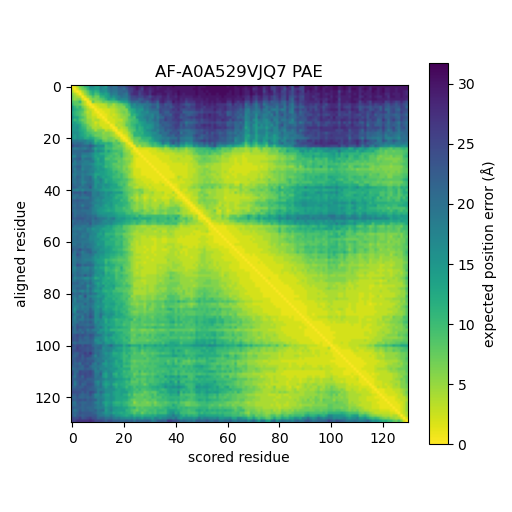ATOM 682 O O . GLU A 1 87 ? -9.216 5.116 16.851 1.00 89.56 87 GLU A O 1
ATOM 687 N N . ALA A 1 88 ? -8.311 5.292 14.815 1.00 91.56 88 ALA A N 1
ATOM 688 C CA . ALA A 1 88 ? -8.776 6.655 14.604 1.00 91.56 88 ALA A CA 1
ATOM 689 C C . ALA A 1 88 ? -10.308 6.756 14.520 1.00 91.56 88 ALA A C 1
ATOM 691 O O . ALA A 1 88 ? -10.886 7.749 14.973 1.00 91.56 88 ALA A O 1
ATOM 692 N N . LEU A 1 89 ? -10.983 5.743 13.970 1.00 91.88 89 LEU A N 1
ATOM 693 C CA . LEU A 1 89 ? -12.445 5.699 13.903 1.00 91.88 89 LEU A CA 1
ATOM 694 C C . LEU A 1 89 ? -13.097 5.520 15.277 1.00 91.88 89 LEU A C 1
ATOM 696 O O . LEU A 1 89 ? -14.155 6.104 15.503 1.00 91.88 89 LEU A O 1
ATOM 700 N N . ASP A 1 90 ? -12.477 4.762 16.184 1.00 92.25 90 ASP A N 1
ATOM 701 C CA . ASP A 1 90 ? -13.027 4.512 17.525 1.00 92.25 90 ASP A CA 1
ATOM 702 C C . ASP A 1 90 ? -12.739 5.646 18.529 1.00 92.25 90 ASP A C 1
ATOM 704 O O . ASP A 1 90 ? -13.264 5.675 19.640 1.00 92.25 90 ASP A O 1
ATOM 708 N N . SER A 1 91 ? -11.938 6.631 18.127 1.00 92.56 91 SER A N 1
ATOM 709 C CA . SER A 1 91 ? -11.525 7.736 18.991 1.00 92.56 91 SER A CA 1
ATOM 710 C C . SER A 1 91 ? -12.630 8.760 19.315 1.00 92.56 91 SER A C 1
ATOM 712 O O . SER A 1 91 ? -13.533 9.055 18.519 1.00 92.56 91 SER A O 1
ATOM 714 N N . ASP A 1 92 ? -12.478 9.422 20.465 1.00 93.50 92 ASP A N 1
ATOM 715 C CA . ASP A 1 92 ? -13.394 10.469 20.938 1.00 93.50 92 ASP A CA 1
ATOM 716 C C . ASP A 1 92 ? -13.433 11.706 20.031 1.00 93.50 92 ASP A C 1
ATOM 718 O O . ASP A 1 92 ? -14.478 12.353 19.902 1.00 93.50 92 ASP A O 1
ATOM 722 N N . TYR A 1 93 ? -12.329 12.044 19.353 1.00 90.31 93 TYR A N 1
ATOM 723 C CA . TYR A 1 93 ? -12.314 13.169 18.413 1.00 90.31 93 TYR A CA 1
ATOM 724 C C . TYR A 1 93 ? -13.163 12.879 17.171 1.00 90.31 93 TYR A C 1
ATOM 726 O O . TYR A 1 93 ? -13.809 13.793 16.651 1.00 90.31 93 TYR A O 1
ATOM 734 N N . THR A 1 94 ? -13.222 11.620 16.723 1.00 92.81 94 THR A N 1
ATOM 735 C CA . THR A 1 94 ? -14.098 11.199 15.625 1.00 92.81 94 THR A CA 1
ATOM 736 C C . THR A 1 94 ? -15.558 11.239 16.067 1.00 92.81 94 THR A C 1
ATOM 738 O O . THR A 1 94 ? -16.381 11.838 15.372 1.00 92.81 94 THR A O 1
ATOM 741 N N . ARG A 1 95 ? -15.884 10.722 17.262 1.00 93.50 95 ARG A N 1
ATOM 742 C CA . ARG A 1 95 ? -17.240 10.837 17.837 1.00 93.50 95 ARG A CA 1
ATOM 743 C C . ARG A 1 95 ? -17.681 12.293 17.972 1.00 93.50 95 ARG A C 1
ATOM 745 O O . ARG A 1 95 ? -18.774 12.652 17.545 1.00 93.50 95 ARG A O 1
ATOM 752 N N . THR A 1 96 ? -16.805 13.157 18.476 1.00 94.62 96 THR A N 1
ATOM 753 C CA . THR A 1 96 ? -17.076 14.595 18.611 1.00 94.62 96 THR A CA 1
ATOM 754 C C . THR A 1 96 ? 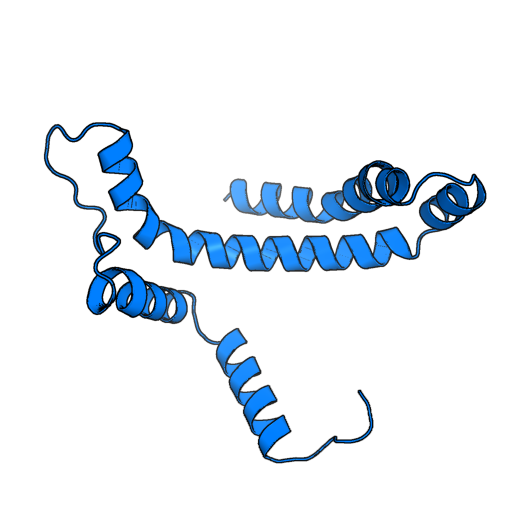-17.308 15.262 17.254 1.00 94.62 96 THR A C 1
ATOM 756 O O . THR A 1 96 ? -18.208 16.089 17.117 1.00 94.62 96 THR A O 1
ATOM 759 N N . ALA A 1 97 ? -16.522 14.913 16.231 1.00 92.12 97 ALA A N 1
ATOM 760 C CA . ALA A 1 97 ? -16.690 15.441 14.879 1.00 92.12 97 ALA A CA 1
ATOM 761 C C . ALA A 1 97 ? -18.049 15.051 14.269 1.00 92.12 97 ALA A C 1
ATOM 763 O O . ALA A 1 97 ? -18.699 15.886 13.639 1.00 92.12 97 ALA A O 1
ATOM 764 N N . VAL A 1 98 ? -18.501 13.816 14.510 1.00 92.31 98 VAL A N 1
ATOM 765 C CA . VAL A 1 98 ? -19.826 13.333 14.092 1.00 92.31 98 VAL A CA 1
ATOM 766 C C . VAL A 1 98 ? -20.946 14.044 14.854 1.00 92.31 98 VAL A C 1
ATOM 768 O O . VAL A 1 98 ? -21.898 14.504 14.230 1.00 92.31 98 VAL A O 1
ATOM 771 N N . LEU A 1 99 ? -20.818 14.211 16.175 1.00 95.81 99 LEU A N 1
ATOM 772 C CA . LEU A 1 99 ? -21.805 14.923 17.003 1.00 95.81 99 LEU A CA 1
ATOM 773 C C . LEU A 1 99 ? -21.953 16.402 16.619 1.00 95.81 99 LEU A C 1
ATOM 775 O O . LEU A 1 99 ? -23.028 16.974 16.766 1.00 95.81 99 LEU A O 1
ATOM 779 N N . LYS A 1 100 ? -20.898 17.014 16.071 1.00 92.94 100 LYS A N 1
ATOM 780 C CA . LYS A 1 100 ? -20.941 18.366 15.490 1.00 92.94 100 LYS A CA 1
ATOM 781 C C . LYS A 1 100 ? -21.666 18.438 14.139 1.00 92.94 10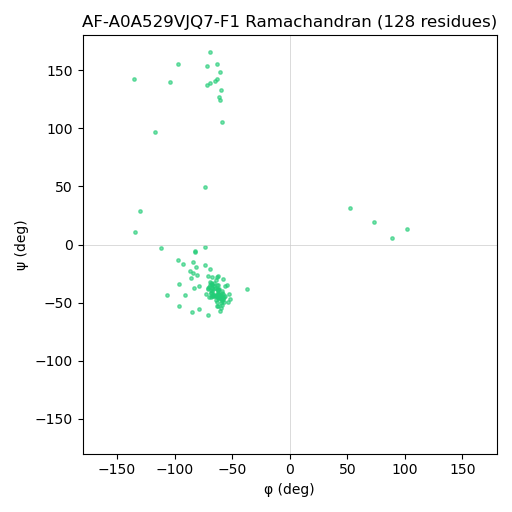0 LYS A C 1
ATOM 783 O O . LYS A 1 100 ? -21.758 19.521 13.570 1.00 92.94 100 LYS A O 1
ATOM 788 N N . GLY A 1 101 ? -22.144 17.314 13.603 1.00 94.75 101 GLY A N 1
ATOM 789 C CA . GLY A 1 101 ? -22.847 17.253 12.322 1.00 94.75 101 GLY A CA 1
ATOM 790 C C . GLY A 1 101 ? -21.937 17.427 11.103 1.00 94.75 101 GLY A C 1
ATOM 791 O O . GLY A 1 101 ? -22.419 17.773 10.025 1.00 94.75 101 GLY A O 1
ATOM 792 N N . LEU A 1 102 ? -20.620 17.217 11.242 1.00 94.50 102 LEU A N 1
ATOM 793 C CA . LEU A 1 102 ? -19.707 17.325 10.103 1.00 94.50 102 LEU A CA 1
ATOM 794 C C . LEU A 1 102 ? -20.015 16.237 9.061 1.00 94.50 102 LEU A C 1
ATOM 796 O O . LEU A 1 102 ? -20.253 15.082 9.423 1.00 94.50 102 LEU A O 1
ATOM 800 N N . PRO A 1 103 ? -19.953 16.560 7.756 1.00 95.00 103 PRO A N 1
ATOM 801 C CA . PRO A 1 103 ? -20.183 15.567 6.719 1.00 95.00 103 PRO A CA 1
ATOM 802 C C . PRO A 1 103 ? -19.108 14.479 6.787 1.00 95.00 103 PRO A C 1
ATOM 804 O O . PRO A 1 103 ? -17.925 14.763 6.998 1.00 95.00 103 PRO A O 1
ATOM 807 N N . TRP A 1 104 ? -19.508 13.229 6.546 1.00 90.75 104 TRP A N 1
ATOM 808 C CA . TRP A 1 104 ? -18.648 12.050 6.712 1.00 90.75 104 TRP A CA 1
ATOM 809 C C . TRP A 1 104 ? -17.327 12.140 5.936 1.00 90.75 104 TRP A C 1
ATOM 811 O O . TRP A 1 104 ? -16.279 11.737 6.432 1.00 90.75 104 TRP A O 1
ATOM 821 N N . ARG A 1 105 ? -17.337 12.764 4.749 1.00 93.88 105 ARG A N 1
ATOM 822 C CA . ARG A 1 105 ? -16.111 13.023 3.974 1.00 93.88 105 ARG A CA 1
ATOM 823 C C . ARG A 1 105 ? -15.117 13.893 4.750 1.00 93.88 105 ARG A C 1
ATOM 825 O O . ARG A 1 105 ? -13.933 13.577 4.763 1.00 93.88 105 ARG A O 1
ATOM 832 N N . THR A 1 106 ? -15.579 14.946 5.422 1.00 93.06 106 THR A N 1
ATOM 833 C CA . THR A 1 106 ? -14.720 15.817 6.242 1.00 93.06 106 THR A CA 1
ATOM 834 C C . THR A 1 106 ? -14.190 15.076 7.462 1.00 93.06 106 THR A C 1
ATOM 836 O O . THR A 1 106 ? -13.012 15.218 7.784 1.00 93.06 106 THR A O 1
ATOM 839 N N . VAL A 1 107 ? -15.021 14.248 8.104 1.00 93.56 107 VAL A N 1
ATOM 840 C CA . VAL A 1 107 ? -14.593 13.395 9.224 1.00 93.56 107 VAL A CA 1
ATOM 841 C C . VAL A 1 107 ? -13.462 12.466 8.777 1.00 93.56 107 VAL A C 1
ATOM 843 O O . VAL A 1 107 ? -12.380 12.501 9.361 1.00 93.56 107 VAL A O 1
ATOM 846 N N . ILE A 1 108 ? -13.650 11.725 7.681 1.00 92.31 108 ILE A N 1
ATOM 847 C CA . ILE A 1 108 ? -12.624 10.814 7.157 1.00 92.31 108 ILE A CA 1
ATOM 848 C C . ILE A 1 108 ? -11.346 11.570 6.787 1.00 92.31 108 ILE A C 1
ATOM 850 O O . ILE A 1 108 ? -10.284 11.249 7.304 1.00 92.31 108 ILE A O 1
ATOM 854 N N . TRP A 1 109 ? -11.421 12.569 5.906 1.00 92.56 109 TRP A N 1
ATOM 855 C CA . TRP A 1 109 ? -10.220 13.202 5.354 1.00 92.56 109 TRP A CA 1
ATOM 856 C C . TRP A 1 109 ? -9.437 14.016 6.385 1.00 92.56 109 TRP A C 1
ATOM 858 O O . TRP A 1 109 ? -8.207 14.004 6.374 1.00 92.56 109 TRP A O 1
ATOM 868 N N . ARG A 1 110 ? -10.133 14.734 7.274 1.00 88.94 110 ARG A N 1
ATOM 869 C CA . ARG A 1 110 ? -9.496 15.694 8.184 1.00 88.94 110 ARG A CA 1
ATOM 870 C C . ARG A 1 110 ? -9.192 15.116 9.561 1.00 88.94 110 ARG A C 1
ATOM 872 O O . ARG A 1 110 ? -8.193 15.520 10.152 1.00 88.94 110 ARG A O 1
ATOM 879 N N . HIS A 1 111 ? -10.031 14.211 10.064 1.00 90.31 111 HIS A N 1
ATOM 880 C CA . HIS A 1 111 ? -9.915 13.686 11.426 1.00 90.31 111 HIS A CA 1
ATOM 881 C C . HIS A 1 111 ? -9.395 12.253 11.461 1.00 90.31 111 HIS A C 1
ATOM 883 O O . HIS A 1 111 ? -8.509 11.963 12.254 1.00 90.31 111 HIS A O 1
ATOM 889 N N . VAL A 1 112 ? -9.882 11.369 10.593 1.00 91.12 112 VAL A N 1
ATOM 890 C CA . VAL A 1 112 ? -9.501 9.952 10.659 1.00 91.12 112 VAL A CA 1
ATOM 891 C C . VAL A 1 112 ? -8.195 9.702 9.906 1.00 91.12 112 VAL A C 1
ATOM 893 O O . VAL A 1 112 ? -7.209 9.292 10.506 1.00 91.12 112 VAL A O 1
ATOM 896 N N . LEU A 1 113 ? -8.143 10.024 8.612 1.00 89.19 113 LEU A N 1
ATOM 897 C CA . LEU A 1 113 ? -7.017 9.710 7.728 1.00 89.19 113 LEU A CA 1
ATOM 898 C C . LEU A 1 113 ? -5.713 10.371 8.189 1.00 89.19 113 LEU A C 1
ATOM 900 O O . LEU A 1 113 ? -4.669 9.728 8.231 1.00 89.19 113 LEU A O 1
ATOM 904 N N . ARG A 1 114 ? -5.769 11.648 8.582 1.00 85.38 114 ARG A N 1
ATOM 905 C CA . ARG A 1 114 ? -4.583 12.384 9.041 1.00 85.38 114 ARG A CA 1
ATOM 906 C C . ARG A 1 114 ? -3.948 11.758 10.285 1.00 85.38 114 ARG A C 1
ATOM 908 O O . ARG A 1 114 ? -2.726 11.728 10.376 1.00 85.38 114 ARG A O 1
ATOM 915 N N . ASN A 1 115 ? -4.761 11.265 11.217 1.00 85.62 115 ASN A N 1
ATOM 916 C CA . ASN A 1 115 ? -4.270 10.649 12.450 1.00 85.62 115 ASN A CA 1
ATOM 917 C C . ASN A 1 115 ? -3.882 9.179 12.234 1.00 85.62 115 ASN A C 1
ATOM 919 O O . ASN A 1 115 ? -2.848 8.739 12.725 1.00 85.62 115 ASN A O 1
ATOM 923 N N . ALA A 1 116 ? -4.641 8.452 11.413 1.00 87.94 116 ALA A N 1
ATOM 924 C CA . ALA A 1 116 ? -4.369 7.068 11.036 1.00 87.94 116 ALA A CA 1
ATOM 925 C C . ALA A 1 116 ? -3.051 6.872 10.269 1.00 87.94 116 ALA A C 1
ATOM 927 O O . ALA A 1 116 ? -2.467 5.789 10.298 1.00 87.94 116 ALA A O 1
ATOM 928 N N . LEU A 1 117 ? -2.584 7.902 9.557 1.00 88.50 117 LEU A N 1
ATOM 929 C CA . LEU A 1 117 ? -1.351 7.839 8.773 1.00 88.50 117 LEU A CA 1
ATOM 930 C C . LEU A 1 117 ? -0.085 8.111 9.590 1.00 88.50 117 LEU A C 1
ATOM 932 O O . LEU A 1 117 ? 0.992 7.773 9.107 1.00 88.50 117 LEU A O 1
ATOM 936 N N . LEU A 1 118 ? -0.175 8.658 10.808 1.00 85.75 118 LEU A N 1
ATOM 937 C CA . LEU A 1 118 ? 1.010 8.951 11.628 1.00 85.75 118 LEU A CA 1
ATOM 938 C C . LEU A 1 118 ? 1.916 7.719 11.821 1.00 85.75 118 LEU A C 1
ATOM 940 O O . LEU A 1 118 ? 3.101 7.822 11.501 1.00 85.75 118 LEU A O 1
ATOM 944 N N . PRO A 1 119 ? 1.397 6.535 12.213 1.00 80.75 119 PRO A N 1
ATOM 945 C CA . PRO A 1 119 ? 2.231 5.342 12.362 1.00 80.75 119 PRO A CA 1
ATOM 946 C C . PRO A 1 119 ? 2.814 4.862 11.028 1.00 80.75 119 PRO A C 1
ATOM 948 O O . PRO A 1 119 ? 3.929 4.353 10.963 1.00 80.75 119 PRO A O 1
ATOM 951 N N . THR A 1 120 ? 2.064 5.049 9.941 1.00 85.06 120 THR A N 1
ATOM 952 C CA . THR A 1 120 ? 2.494 4.674 8.590 1.00 85.06 120 THR A CA 1
ATOM 953 C C . THR A 1 120 ? 3.669 5.538 8.131 1.00 85.06 120 THR A C 1
ATOM 955 O O . THR A 1 120 ? 4.639 5.012 7.591 1.00 85.06 120 THR A O 1
ATOM 958 N N . ILE A 1 121 ? 3.621 6.848 8.397 1.00 85.12 121 ILE A N 1
ATOM 959 C CA . ILE A 1 121 ? 4.707 7.792 8.096 1.00 85.12 121 ILE A CA 1
ATOM 960 C C . ILE A 1 121 ? 5.974 7.406 8.861 1.00 85.12 121 ILE A C 1
ATOM 962 O O . ILE A 1 121 ? 7.049 7.390 8.266 1.00 85.12 121 ILE A O 1
ATOM 966 N N . THR A 1 122 ? 5.854 7.050 10.144 1.00 84.56 122 THR A N 1
ATOM 967 C CA . THR A 1 122 ? 6.998 6.596 10.945 1.00 84.56 122 THR A CA 1
ATOM 968 C C . THR A 1 122 ? 7.669 5.385 10.313 1.00 84.56 122 THR A C 1
ATOM 970 O O . THR A 1 122 ? 8.885 5.389 10.149 1.00 84.56 122 THR A O 1
ATOM 973 N N . VAL A 1 123 ? 6.898 4.380 9.887 1.00 81.50 123 VAL A N 1
ATOM 974 C CA . VAL A 1 123 ? 7.510 3.204 9.264 1.00 81.50 123 VAL A CA 1
ATOM 975 C C . VAL A 1 123 ? 8.132 3.527 7.907 1.00 81.50 123 VAL A C 1
ATOM 977 O O . VAL A 1 123 ? 9.234 3.065 7.632 1.00 81.50 123 VAL A O 1
ATOM 980 N N . ILE A 1 124 ? 7.481 4.335 7.066 1.00 84.31 124 ILE A N 1
ATOM 981 C CA . ILE A 1 124 ? 8.077 4.761 5.790 1.00 84.31 124 ILE A CA 1
ATOM 982 C C . ILE A 1 124 ? 9.413 5.472 6.040 1.00 84.31 124 ILE A C 1
ATOM 984 O O . ILE A 1 124 ? 10.392 5.185 5.351 1.00 84.31 124 ILE A O 1
ATOM 988 N N . ALA A 1 125 ? 9.478 6.348 7.047 1.00 84.62 125 ALA A N 1
ATOM 989 C CA . ALA A 1 125 ? 10.708 7.039 7.418 1.00 84.62 125 ALA A CA 1
ATOM 990 C C . ALA A 1 125 ? 11.805 6.058 7.860 1.00 84.62 125 ALA A C 1
ATOM 992 O O . ALA A 1 125 ? 12.942 6.185 7.417 1.00 84.62 125 ALA A O 1
ATOM 993 N N . THR A 1 126 ? 11.466 5.046 8.665 1.00 82.62 126 THR A N 1
ATOM 994 C CA . THR A 1 126 ? 12.414 3.998 9.068 1.00 82.62 126 THR A CA 1
ATOM 995 C C . THR A 1 126 ? 12.904 3.174 7.877 1.00 82.62 126 THR A C 1
ATOM 997 O O . THR A 1 126 ? 14.101 2.956 7.756 1.00 82.62 126 THR A O 1
ATOM 1000 N N . GLN A 1 127 ? 12.015 2.766 6.969 1.00 77.56 127 GLN A N 1
ATOM 1001 C CA . GLN A 1 127 ? 12.366 1.928 5.815 1.00 77.56 127 GLN A CA 1
ATOM 1002 C C . GLN A 1 127 ? 13.180 2.676 4.751 1.00 77.56 127 GLN A C 1
ATOM 1004 O O . GLN A 1 127 ? 13.942 2.052 4.025 1.00 77.56 127 GLN A O 1
ATOM 1009 N N . THR A 1 128 ? 13.027 4.000 4.654 1.00 74.31 128 THR A N 1
ATOM 1010 C CA . THR A 1 128 ? 13.795 4.839 3.711 1.00 74.31 128 THR A CA 1
ATOM 1011 C C . THR A 1 128 ? 15.191 5.181 4.243 1.00 74.31 128 THR A C 1
ATOM 1013 O O . THR A 1 128 ? 16.053 5.588 3.474 1.00 74.31 128 THR A O 1
ATOM 1016 N N . GLY A 1 129 ? 15.412 5.062 5.558 1.00 70.38 129 GLY A N 1
ATOM 1017 C CA . GLY A 1 129 ? 16.695 5.365 6.197 1.00 70.38 129 GLY A CA 1
ATOM 1018 C C . GLY A 1 129 ? 17.735 4.239 6.139 1.00 70.38 129 GLY A C 1
ATOM 1019 O O . GLY A 1 129 ? 18.858 4.466 6.585 1.00 70.38 129 GLY A O 1
ATOM 1020 N N . TYR A 1 130 ? 17.362 3.059 5.634 1.00 48.16 130 TYR A N 1
ATOM 1021 C CA . TYR A 1 130 ? 18.251 1.915 5.402 1.00 48.16 130 TYR A CA 1
ATOM 1022 C C . TYR A 1 130 ? 18.884 1.941 4.010 1.00 48.16 130 TYR A C 1
ATOM 1024 O O . TYR A 1 130 ? 18.204 2.383 3.056 1.00 48.16 130 TYR A O 1
#

Solvent-accessible surface area (backbone atoms only — not comparable to full-atom values): 7308 Å² total; per-residue (Å²): 143,83,87,70,88,84,43,70,66,59,51,47,52,49,51,49,51,52,46,54,76,60,51,47,68,66,54,59,35,50,52,50,39,46,48,37,32,64,71,65,58,75,36,46,74,54,79,73,72,64,91,88,60,51,72,70,59,49,50,53,24,42,48,57,68,44,44,41,61,49,52,53,54,48,54,52,48,52,53,43,33,50,53,27,37,55,57,30,59,75,30,69,69,44,51,51,42,52,74,71,67,51,56,66,68,56,44,41,61,68,58,21,49,59,59,7,37,51,69,34,51,54,49,53,54,57,66,68,74,105

Sequence (130 aa):
AALNLNRPLDRIISLGGLSVTVLPEFVTGIILILIFGVWLRWLPIAASWPKGAGFFTQLYYLILPSLPLFLVLFGYIARMARSGMIEALDSDYTRTAVLKGLPWRTVIWRHVLRNALLPTITVIATQTGY

Foldseek 3Di:
DPDDPDDVVVVCVVVVVVVVVVCPLVNVLVVLCCVCCPPVVPAPNALDDDDPDDPVRSVRNCCSVCVSVVVVLVVVLVVQLVVQLVVQCPDPVLVVCVVVVHPPVCSCPPRRNVRSCPVSVVVVVVVVVD

Radius of gyration: 21.04 Å; Cα contacts (8 Å, |Δi|>4): 97; chains: 1; bounding box: 44×47×48 Å

Nearest PDB structures (foldseek):
  8wda-assembly1_B  TM=7.372E-01  e=1.309E-04  Mycobacterium tuberculosis H37Rv
  8wd9-assembly1_B  TM=7.420E-01  e=1.053E-03  Mycobacterium tuberculosis H37Rv
  8j5q-assembly1_B  TM=7.764E-01  e=1.123E-02  Mycobacterium tuberculosis H37Rv

Secondary structure (DSSP, 8-state):
--S-TT-HHHHHHHHHHHHHHHS-HHHHHHHHIIIIIIIS--S-SS--PPTT--HHHHHHHHHHHHHHHHHHHHHHHHHHHHHHHHHHHHSHHHHHHHHTT--HHHIIIIIIHHHHTHHHHHHHHHHHT-

Mean predicted aligned error: 10.5 Å

pLDDT: mean 81.24, std 13.81, range [39.25, 95.81]